Protein AF-X1MQ20-F1 (afdb_monomer)

Secondary structure (DSSP, 8-state):
-EEEETTTEEEE----HHHHHHHHHHHHHHHHHH--S-GGGS-----TTS-TTTS--TTHHHHTTSS-GGG--

Solvent-accessible surface area (backbone atoms only — not comparable to full-atom values): 4870 Å² total; per-residue (Å²): 87,80,46,76,38,96,90,70,45,76,39,81,45,89,78,50,71,67,60,52,53,50,52,53,54,52,51,53,54,49,48,70,74,68,67,68,93,53,74,78,81,66,67,90,76,92,42,94,84,53,48,73,89,81,70,53,74,84,50,54,48,39,77,71,68,74,40,58,76,88,74,64,128

Sequence (73 aa):
MVLYFLKHGARFVDVDERLIELAKQELEMIHKVTESDNMDDYPRQESGLCKWSSGQCDFYDVCKGQQKIEDFK

Radius of gyration: 17.46 Å; Cα contacts (8 Å, |Δi|>4): 31; chains: 1; bounding box: 32×24×44 Å

Mean predicted aligned error: 8.96 Å

Foldseek 3Di:
DWDQDPVPGIDDDDDDPVNVVVVVVVVVVCCVVQDD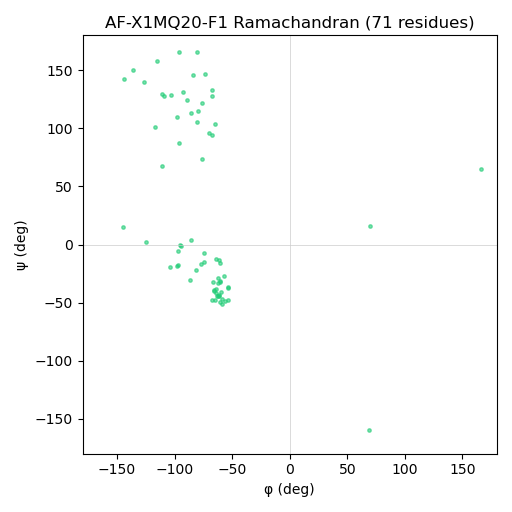PDLVSDDDDDDPVQPCPPDHVLCNCVSVVVDPPVPSD

Organism: NCBI:txid412755

Structure (mmCIF, N/CA/C/O backbone):
data_AF-X1MQ20-F1
#
_entry.id   AF-X1MQ20-F1
#
loop_
_atom_site.group_PDB
_atom_site.id
_atom_site.type_symbol
_atom_site.label_atom_id
_atom_site.label_alt_id
_atom_site.label_comp_id
_atom_site.label_asym_id
_atom_site.label_entity_id
_atom_site.label_seq_id
_atom_site.pdbx_PDB_ins_code
_atom_site.Cartn_x
_atom_site.Cartn_y
_atom_site.Cartn_z
_atom_site.occupancy
_atom_site.B_iso_or_equiv
_atom_site.auth_seq_id
_atom_site.auth_comp_id
_atom_site.auth_asym_id
_atom_site.auth_atom_id
_atom_site.pdbx_PDB_model_num
ATOM 1 N N . MET A 1 1 ? 9.620 3.226 -17.690 1.00 79.62 1 MET A N 1
ATOM 2 C CA . MET A 1 1 ? 10.049 3.033 -16.279 1.00 79.62 1 MET A CA 1
ATOM 3 C C . MET A 1 1 ? 10.787 1.701 -16.134 1.00 79.62 1 MET A C 1
ATOM 5 O O . MET A 1 1 ? 10.474 0.776 -16.872 1.00 79.62 1 MET A O 1
ATOM 9 N N . VAL A 1 2 ? 11.765 1.582 -15.227 1.00 85.81 2 VAL A N 1
ATOM 10 C CA . VAL A 1 2 ? 12.461 0.305 -14.958 1.00 85.81 2 VAL A CA 1
ATOM 11 C C . VAL A 1 2 ? 11.939 -0.307 -13.666 1.00 85.81 2 VAL A C 1
ATOM 13 O O . VAL A 1 2 ? 11.933 0.353 -12.631 1.00 85.81 2 VAL A O 1
ATOM 16 N N . LEU A 1 3 ? 11.541 -1.574 -13.725 1.00 86.06 3 LEU A N 1
ATOM 17 C CA . LEU A 1 3 ? 11.170 -2.386 -12.571 1.00 86.06 3 LEU A CA 1
ATOM 18 C C . LEU A 1 3 ? 12.222 -3.473 -12.357 1.00 86.06 3 LEU A C 1
ATOM 20 O O . LEU A 1 3 ? 12.554 -4.207 -13.286 1.00 86.06 3 LEU A O 1
ATOM 24 N 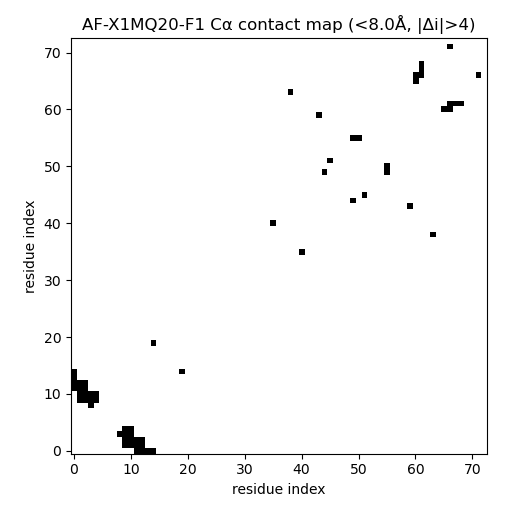N . TYR A 1 4 ? 12.733 -3.600 -11.136 1.00 87.31 4 TYR A N 1
ATOM 25 C CA . TYR A 1 4 ? 13.680 -4.654 -10.774 1.00 87.31 4 TYR A CA 1
ATOM 26 C C . TYR A 1 4 ? 12.947 -5.806 -10.091 1.00 87.31 4 TYR A C 1
ATOM 28 O O . TYR A 1 4 ? 12.482 -5.690 -8.960 1.00 87.31 4 TYR A O 1
ATOM 36 N N . PHE A 1 5 ? 12.856 -6.938 -10.782 1.00 87.00 5 PHE A N 1
ATOM 37 C CA . PHE A 1 5 ? 12.218 -8.143 -10.270 1.00 87.00 5 PHE A CA 1
ATOM 38 C C . PHE A 1 5 ? 13.244 -9.056 -9.600 1.00 87.00 5 PHE A C 1
ATOM 40 O O . PHE A 1 5 ? 14.252 -9.412 -10.209 1.00 87.00 5 PHE A O 1
ATOM 47 N N . LEU A 1 6 ? 12.937 -9.532 -8.389 1.00 81.25 6 LEU A N 1
ATOM 48 C CA . LEU A 1 6 ? 13.829 -10.391 -7.593 1.00 81.25 6 LEU A CA 1
ATOM 49 C C . LEU A 1 6 ? 14.328 -11.640 -8.342 1.00 81.25 6 LEU A C 1
ATOM 51 O O . LEU A 1 6 ? 15.475 -12.034 -8.175 1.00 81.25 6 LEU A O 1
ATOM 55 N N . LYS A 1 7 ? 13.480 -12.261 -9.172 1.00 86.81 7 LYS A N 1
ATOM 56 C CA . LYS A 1 7 ? 13.831 -13.466 -9.949 1.00 86.81 7 LYS A CA 1
ATOM 57 C C . LYS A 1 7 ? 14.233 -13.190 -11.399 1.00 86.81 7 LYS A C 1
ATOM 59 O O . LYS A 1 7 ? 14.812 -14.061 -12.038 1.00 86.81 7 LYS A O 1
ATOM 64 N N . HIS A 1 8 ? 13.882 -12.026 -11.943 1.00 88.25 8 HIS A N 1
ATOM 65 C CA . HIS A 1 8 ? 13.939 -11.772 -13.389 1.00 88.25 8 HIS A CA 1
ATOM 66 C C . HIS A 1 8 ? 14.772 -10.546 -13.773 1.00 88.25 8 HIS A C 1
ATOM 68 O O . HIS A 1 8 ? 14.861 -10.232 -14.959 1.00 88.25 8 HIS A O 1
ATOM 74 N N . GLY A 1 9 ? 15.389 -9.877 -12.796 1.00 90.38 9 GLY A N 1
ATOM 75 C CA . GLY A 1 9 ? 16.218 -8.698 -13.013 1.00 90.38 9 GLY A CA 1
ATOM 76 C C . GLY A 1 9 ? 15.419 -7.478 -13.466 1.00 90.38 9 GLY A C 1
ATOM 77 O O . GLY A 1 9 ? 14.206 -7.386 -13.259 1.00 90.38 9 GLY A O 1
ATOM 78 N N . ALA A 1 10 ? 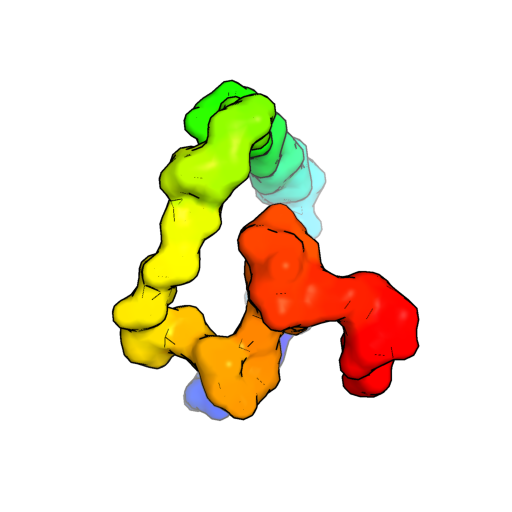16.120 -6.520 -14.069 1.00 91.19 10 ALA A N 1
ATOM 79 C CA . ALA A 1 10 ? 15.518 -5.304 -14.597 1.00 91.19 10 ALA A CA 1
ATOM 80 C C . ALA A 1 10 ? 14.608 -5.608 -15.794 1.00 91.19 10 ALA A C 1
ATOM 82 O O . ALA A 1 10 ? 14.994 -6.298 -16.740 1.00 91.19 10 ALA A O 1
ATOM 83 N N . ARG A 1 11 ? 13.410 -5.034 -15.787 1.00 91.00 11 ARG A N 1
ATOM 84 C CA . ARG A 1 11 ? 12.495 -4.994 -16.924 1.00 91.00 11 ARG A CA 1
ATOM 85 C C . ARG A 1 11 ? 12.098 -3.558 -17.186 1.00 91.00 11 ARG A C 1
ATOM 87 O O . ARG A 1 11 ? 11.843 -2.790 -16.261 1.00 91.00 11 ARG A O 1
ATOM 94 N N . PHE A 1 12 ? 12.020 -3.221 -18.461 1.00 90.75 12 PHE A N 1
ATOM 95 C CA . PHE A 1 12 ? 11.481 -1.948 -18.897 1.00 90.75 12 PHE A CA 1
ATOM 96 C C . PHE A 1 12 ? 9.984 -2.120 -19.098 1.00 90.75 12 PHE A C 1
ATOM 98 O O . PHE A 1 12 ? 9.549 -3.015 -19.819 1.00 90.75 12 PHE A O 1
ATOM 105 N N . VAL A 1 13 ? 9.217 -1.279 -18.421 1.00 85.81 13 VAL A N 1
ATOM 106 C CA . VAL A 1 13 ? 7.779 -1.149 -18.620 1.00 85.81 13 VAL A CA 1
ATOM 107 C C . VAL A 1 13 ? 7.543 0.191 -19.286 1.00 85.81 13 VAL A C 1
ATOM 109 O O . VAL A 1 13 ? 8.047 1.219 -18.812 1.00 85.81 13 VAL A O 1
ATOM 112 N N . ASP A 1 14 ? 6.819 0.163 -20.397 1.00 88.12 14 ASP A N 1
ATOM 113 C CA . ASP A 1 14 ? 6.357 1.381 -21.041 1.00 88.12 14 ASP A CA 1
ATOM 114 C C . ASP A 1 14 ? 5.181 1.936 -20.237 1.00 88.12 14 ASP A C 1
ATOM 116 O O . ASP A 1 14 ? 4.217 1.222 -19.959 1.00 88.12 14 ASP A O 1
ATOM 120 N N . VAL A 1 15 ? 5.326 3.171 -19.770 1.00 88.75 15 VAL A N 1
ATOM 121 C CA . VAL A 1 15 ? 4.334 3.832 -18.920 1.00 88.75 15 VAL A CA 1
ATOM 122 C C . VAL A 1 15 ? 3.840 5.021 -19.715 1.00 88.75 15 VAL A C 1
ATOM 124 O O . VAL A 1 15 ? 4.540 6.028 -19.814 1.00 88.75 15 VAL A O 1
ATOM 127 N N . ASP A 1 16 ? 2.665 4.857 -20.314 1.00 92.88 16 ASP A N 1
ATOM 128 C CA . ASP A 1 16 ? 1.985 5.910 -21.053 1.00 92.88 16 ASP A CA 1
ATOM 129 C C . ASP A 1 16 ? 0.950 6.625 -20.170 1.00 92.88 16 ASP A C 1
ATOM 131 O O . ASP A 1 16 ? 0.572 6.158 -19.092 1.00 92.88 16 ASP A O 1
ATOM 135 N N . GLU A 1 17 ? 0.485 7.785 -20.633 1.00 94.25 17 GLU A N 1
ATOM 136 C CA . GLU A 1 17 ? -0.491 8.596 -19.895 1.00 94.25 17 GLU A CA 1
ATOM 137 C C . GLU A 1 17 ? -1.808 7.840 -19.664 1.00 94.25 17 GLU A C 1
ATOM 139 O O . GLU A 1 17 ? -2.457 7.992 -18.633 1.00 94.25 17 GLU A O 1
ATOM 144 N N . ARG A 1 18 ? -2.193 6.964 -20.598 1.00 94.62 18 ARG A N 1
ATOM 145 C CA . ARG A 1 18 ? -3.427 6.178 -20.480 1.00 94.62 18 ARG A CA 1
ATOM 146 C C . ARG A 1 18 ? -3.348 5.192 -19.321 1.00 94.62 18 ARG A C 1
ATOM 148 O O . ARG A 1 18 ? -4.332 5.028 -18.607 1.00 94.62 18 ARG A O 1
ATOM 155 N N . LEU A 1 19 ? -2.195 4.554 -19.121 1.00 92.44 19 LEU A N 1
ATOM 156 C CA . LEU A 1 19 ? -1.953 3.663 -17.991 1.00 92.44 19 LEU A CA 1
ATOM 157 C C . LEU A 1 19 ? -2.013 4.423 -16.662 1.00 92.44 19 LEU A C 1
ATOM 159 O O . LEU A 1 19 ? -2.546 3.899 -15.686 1.00 92.44 19 LEU A O 1
ATOM 163 N N . ILE A 1 20 ? -1.502 5.655 -16.631 1.00 93.19 20 ILE A N 1
ATOM 164 C CA . ILE A 1 20 ? -1.561 6.517 -15.446 1.00 93.19 20 ILE A CA 1
ATOM 165 C C . ILE A 1 20 ? -3.012 6.881 -15.116 1.00 93.19 20 ILE A C 1
ATOM 167 O O . ILE A 1 20 ? -3.426 6.746 -13.965 1.00 93.19 20 ILE A O 1
ATOM 171 N N . GLU A 1 21 ? -3.798 7.302 -16.107 1.00 96.81 21 GLU A N 1
ATOM 172 C CA . GLU A 1 21 ? -5.203 7.660 -15.887 1.00 96.81 21 GLU A CA 1
ATOM 173 C C . GLU A 1 21 ? -6.059 6.459 -15.487 1.00 96.81 21 GLU A C 1
ATOM 175 O O . GLU A 1 21 ? -6.868 6.564 -14.567 1.00 96.81 21 GLU A O 1
ATOM 180 N N . LEU A 1 22 ? -5.823 5.293 -16.093 1.00 95.19 22 LEU A N 1
ATOM 181 C CA . LEU A 1 22 ? -6.467 4.055 -15.662 1.00 95.19 22 LEU A CA 1
ATOM 182 C C . LEU A 1 22 ? -6.142 3.747 -14.195 1.00 95.19 22 LEU A C 1
ATOM 184 O O . LEU A 1 22 ? -7.042 3.467 -13.411 1.00 95.19 22 LEU A O 1
ATOM 188 N N . ALA A 1 23 ? -4.869 3.849 -13.801 1.00 94.69 23 ALA A N 1
ATOM 189 C CA . ALA A 1 23 ? -4.468 3.603 -12.420 1.00 94.69 23 ALA A CA 1
ATOM 190 C C . ALA A 1 23 ? -5.164 4.556 -11.435 1.00 94.69 23 ALA A C 1
ATOM 192 O O . ALA A 1 23 ? -5.604 4.117 -10.377 1.00 94.69 23 ALA A O 1
ATOM 193 N N . LYS A 1 24 ? -5.312 5.842 -11.781 1.00 96.62 24 LYS A N 1
ATOM 194 C CA . LYS A 1 24 ? -6.042 6.811 -10.946 1.00 96.62 24 LYS A CA 1
ATOM 195 C C . LYS A 1 24 ? -7.517 6.440 -10.787 1.00 96.62 24 LYS A C 1
ATOM 197 O O . LYS A 1 24 ? -8.023 6.486 -9.670 1.00 96.62 24 LYS A O 1
ATOM 202 N N . GLN A 1 25 ? -8.182 6.050 -11.874 1.00 96.50 25 GLN A N 1
ATOM 203 C CA . GL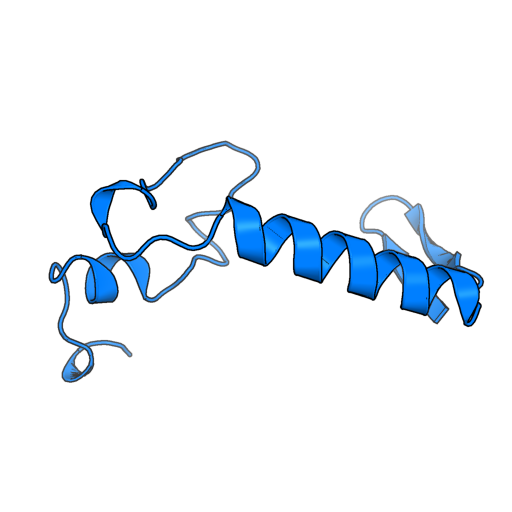N A 1 25 ? -9.596 5.657 -11.850 1.00 96.50 25 GLN A CA 1
ATOM 204 C C . GLN A 1 25 ? -9.833 4.416 -10.985 1.00 96.50 25 GLN A C 1
ATOM 206 O O . GLN A 1 25 ? -10.755 4.392 -10.170 1.00 96.50 25 GLN A O 1
ATOM 211 N N . GLU A 1 26 ? -8.980 3.401 -11.123 1.00 96.50 26 GLU A N 1
ATOM 212 C CA . GLU A 1 26 ? -9.057 2.188 -10.304 1.00 96.50 26 GLU A CA 1
ATOM 213 C C . GLU A 1 26 ? -8.809 2.500 -8.822 1.00 96.50 26 GLU A C 1
ATOM 215 O O . GLU A 1 26 ? -9.537 2.015 -7.957 1.00 96.50 26 GLU A O 1
ATOM 220 N N . LEU A 1 27 ? -7.832 3.362 -8.512 1.00 95.38 27 LEU A N 1
ATOM 221 C CA . LEU A 1 27 ? -7.566 3.795 -7.137 1.00 95.38 27 LEU A CA 1
ATOM 222 C C . LEU A 1 27 ? -8.757 4.534 -6.521 1.00 95.38 27 LEU A C 1
ATOM 224 O O . LEU A 1 27 ? -9.110 4.261 -5.375 1.00 95.38 27 LEU A O 1
ATOM 228 N N . GLU A 1 28 ? -9.395 5.435 -7.269 1.00 96.38 28 GLU A N 1
ATOM 229 C CA . GLU A 1 28 ? -10.589 6.151 -6.809 1.00 96.38 28 GLU A CA 1
ATOM 230 C C . GLU A 1 28 ? -11.744 5.185 -6.520 1.00 96.38 28 GLU A C 1
ATOM 232 O O . GLU A 1 28 ? -12.398 5.286 -5.478 1.00 96.38 28 GLU A O 1
ATOM 237 N N . MET A 1 29 ? -11.967 4.212 -7.409 1.00 95.38 29 MET A N 1
ATOM 238 C CA . MET A 1 29 ? -12.991 3.190 -7.213 1.00 95.38 29 MET A CA 1
ATOM 239 C C . MET A 1 29 ? -12.717 2.370 -5.954 1.00 95.38 29 MET A C 1
ATOM 241 O O . MET A 1 29 ? -13.619 2.212 -5.132 1.00 95.38 29 MET A O 1
ATOM 245 N N . ILE A 1 30 ? -11.486 1.875 -5.795 1.00 93.19 30 ILE A N 1
ATOM 246 C CA . ILE A 1 30 ? -11.081 1.073 -4.639 1.00 93.19 30 ILE A CA 1
ATOM 247 C C . ILE A 1 30 ? -11.293 1.876 -3.359 1.00 93.19 30 ILE A C 1
ATOM 249 O O . ILE A 1 30 ? -12.001 1.401 -2.480 1.00 93.19 30 ILE A O 1
ATOM 253 N N . HIS A 1 31 ? -10.780 3.108 -3.281 1.00 91.25 31 HIS A N 1
ATOM 254 C CA . HIS A 1 31 ? -10.969 3.961 -2.106 1.00 91.25 31 HIS A CA 1
ATOM 255 C C . HIS A 1 31 ? -12.444 4.114 -1.745 1.00 91.25 31 HIS A C 1
ATOM 257 O O . HIS A 1 31 ? -12.817 3.869 -0.603 1.00 91.25 31 HIS A O 1
ATOM 263 N N . LYS A 1 32 ? -13.299 4.412 -2.726 1.00 93.19 32 LYS A N 1
ATOM 264 C CA . LYS A 1 32 ? -14.734 4.588 -2.493 1.00 93.19 32 LYS A CA 1
ATOM 265 C C . LYS A 1 32 ? -15.426 3.340 -1.933 1.00 93.19 32 LYS A C 1
ATOM 267 O O . LYS A 1 32 ? -16.427 3.477 -1.238 1.00 93.19 32 LYS A O 1
ATOM 272 N N . VAL A 1 33 ? -14.956 2.139 -2.275 1.00 92.06 33 VAL A N 1
ATOM 273 C CA . VAL A 1 33 ? -15.581 0.882 -1.822 1.00 92.06 33 VAL A CA 1
ATOM 274 C C . VAL A 1 33 ? -14.908 0.270 -0.595 1.00 92.06 33 VAL A C 1
ATOM 276 O O . VAL A 1 33 ? -15.516 -0.585 0.043 1.00 92.06 33 VAL A O 1
ATOM 279 N N . THR A 1 34 ? -13.674 0.667 -0.272 1.00 88.19 34 THR A N 1
ATOM 280 C CA . THR A 1 34 ? -12.926 0.148 0.886 1.00 88.19 34 THR A CA 1
ATOM 281 C C . THR A 1 34 ? -12.879 1.107 2.069 1.00 88.19 34 TH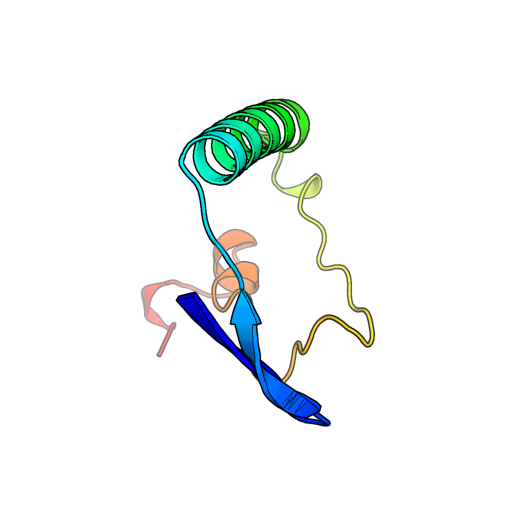R A C 1
ATOM 283 O O . THR A 1 34 ? -12.560 0.670 3.169 1.00 88.19 34 THR A O 1
ATOM 286 N N . GLU A 1 35 ? -13.139 2.401 1.864 1.00 90.69 35 GLU A N 1
ATOM 287 C CA . GLU A 1 35 ? -13.205 3.376 2.952 1.00 90.69 35 GLU A CA 1
ATOM 288 C C . GLU A 1 35 ? -14.413 3.092 3.853 1.00 90.69 35 GLU A C 1
ATOM 290 O O . GLU A 1 35 ? -15.549 2.952 3.399 1.00 90.69 35 GLU A O 1
ATOM 295 N N . SER A 1 36 ? -14.141 3.002 5.147 1.00 91.88 36 SER A N 1
ATOM 296 C CA . SER A 1 36 ? -15.123 2.816 6.203 1.00 91.88 36 SER A CA 1
ATOM 297 C C . SER A 1 36 ? -14.728 3.593 7.455 1.00 91.88 36 SER A C 1
ATOM 299 O O . SER A 1 36 ? -13.550 3.635 7.823 1.00 91.88 36 SER A O 1
ATOM 301 N N . ASP A 1 37 ? -15.734 4.150 8.131 1.00 90.06 37 ASP A N 1
ATOM 302 C CA . ASP A 1 37 ? -15.616 4.755 9.462 1.00 90.06 37 ASP A CA 1
ATOM 303 C C . ASP A 1 37 ? -15.555 3.700 10.579 1.00 90.06 37 ASP A C 1
ATOM 305 O O . ASP A 1 37 ? -15.173 3.994 11.715 1.00 90.06 37 ASP A O 1
ATOM 309 N N . ASN A 1 38 ? -15.951 2.459 10.285 1.00 89.44 38 ASN A N 1
ATOM 310 C CA . ASN A 1 38 ? -15.923 1.378 11.253 1.00 89.44 38 ASN A CA 1
ATOM 311 C C . ASN A 1 38 ? -14.540 0.718 11.275 1.00 89.44 38 ASN A C 1
ATOM 313 O O . ASN A 1 38 ? -14.132 0.031 10.342 1.00 89.44 38 ASN A O 1
ATOM 317 N N . MET A 1 39 ? -13.842 0.868 12.400 1.00 85.19 39 MET A N 1
ATOM 318 C CA . MET A 1 39 ? -12.516 0.291 12.620 1.00 85.19 39 MET A CA 1
ATOM 319 C C . MET A 1 39 ? -12.491 -1.239 12.445 1.00 85.19 39 MET A C 1
ATOM 321 O O . MET A 1 39 ? -11.443 -1.802 12.126 1.00 85.19 39 MET A O 1
ATOM 325 N N . ASP A 1 40 ? -13.605 -1.941 12.663 1.00 87.12 40 ASP A N 1
ATOM 326 C CA . ASP A 1 40 ? -13.681 -3.400 12.513 1.00 87.12 40 ASP A CA 1
ATOM 327 C C . ASP A 1 40 ? -13.697 -3.880 11.056 1.00 87.12 40 ASP A C 1
ATOM 329 O O . ASP A 1 40 ? -13.367 -5.040 10.806 1.00 87.12 40 ASP A O 1
ATOM 333 N N . ASP A 1 41 ? -13.944 -2.982 10.099 1.00 86.94 41 ASP A N 1
ATOM 334 C CA . ASP A 1 41 ? -13.867 -3.283 8.663 1.00 86.94 41 ASP A CA 1
ATOM 335 C C . ASP A 1 41 ? -12.414 -3.400 8.163 1.00 86.94 41 ASP A C 1
ATOM 337 O O . ASP A 1 41 ? -12.170 -3.859 7.046 1.00 86.94 41 ASP A O 1
ATOM 341 N N . TYR A 1 42 ? -11.435 -3.083 9.021 1.00 84.56 42 TYR A N 1
ATOM 342 C CA . TYR A 1 42 ? -10.001 -3.265 8.782 1.00 84.56 42 TYR A CA 1
ATOM 343 C C . TYR A 1 42 ? -9.419 -4.364 9.689 1.00 84.56 42 TYR A C 1
ATOM 345 O O . TYR A 1 42 ? -8.643 -4.074 10.606 1.00 84.56 42 TYR A O 1
ATOM 353 N N . PRO A 1 43 ? -9.786 -5.644 9.504 1.00 83.00 43 PRO A N 1
ATOM 354 C CA . PRO A 1 43 ? -9.214 -6.727 10.285 1.00 83.00 43 PRO A CA 1
ATOM 355 C C . PRO A 1 43 ? -7.775 -7.025 9.849 1.00 83.00 43 PRO A C 1
ATOM 357 O O . PRO A 1 43 ? -7.428 -6.984 8.667 1.00 83.00 43 PRO A O 1
ATOM 360 N N . ARG A 1 44 ? -6.938 -7.427 10.804 1.00 77.62 44 ARG A N 1
ATOM 361 C CA . ARG A 1 44 ? -5.609 -7.981 10.529 1.00 77.62 44 ARG A CA 1
ATOM 362 C C . ARG A 1 44 ? -5.742 -9.313 9.785 1.00 77.62 44 ARG A C 1
ATOM 364 O O . ARG A 1 44 ? -6.084 -10.328 10.385 1.00 77.62 44 ARG A O 1
ATOM 371 N N . GLN A 1 45 ? -5.485 -9.321 8.477 1.00 74.44 45 GLN A N 1
ATOM 372 C CA . GLN A 1 45 ? -5.542 -10.540 7.662 1.00 74.44 45 GLN A CA 1
ATOM 373 C C . GLN A 1 45 ? -4.158 -11.167 7.492 1.00 74.44 45 GLN A C 1
ATOM 375 O O . GLN A 1 45 ? -3.436 -10.915 6.523 1.00 74.44 45 GLN A O 1
ATOM 380 N N . GLU A 1 46 ? -3.783 -12.019 8.445 1.00 70.06 46 GLU A N 1
ATOM 381 C CA . GLU A 1 46 ? -2.500 -12.714 8.405 1.00 70.06 46 GLU A CA 1
ATOM 382 C C . GLU A 1 46 ? -2.431 -13.773 7.296 1.00 70.06 46 GLU A C 1
ATOM 384 O O . GLU A 1 46 ? -2.871 -14.906 7.459 1.00 70.06 46 GLU A O 1
ATOM 389 N N . SER A 1 47 ? -1.870 -13.401 6.139 1.00 69.62 47 SER A N 1
ATOM 390 C CA . SER A 1 47 ? -1.569 -14.318 5.034 1.00 69.62 47 SER A CA 1
ATOM 391 C C . SER A 1 47 ? -0.065 -14.425 4.774 1.00 69.62 47 SER A C 1
ATOM 393 O O . SER A 1 47 ? 0.689 -13.504 5.073 1.00 69.62 47 SER A O 1
ATOM 395 N N . GLY A 1 48 ? 0.383 -15.516 4.142 1.00 62.88 48 GLY A N 1
ATOM 396 C CA . GLY A 1 48 ? 1.796 -15.700 3.774 1.00 62.88 48 GLY A CA 1
ATOM 397 C C . GLY A 1 48 ? 2.335 -14.693 2.743 1.00 62.88 48 GLY A C 1
ATOM 398 O O . GLY A 1 48 ? 3.546 -14.619 2.542 1.00 62.88 48 GLY A O 1
ATOM 399 N N . LEU A 1 49 ? 1.456 -13.920 2.091 1.00 65.00 49 LEU A N 1
ATOM 400 C CA . LEU A 1 49 ? 1.827 -12.817 1.194 1.00 65.00 49 LEU A CA 1
ATOM 401 C C . LEU A 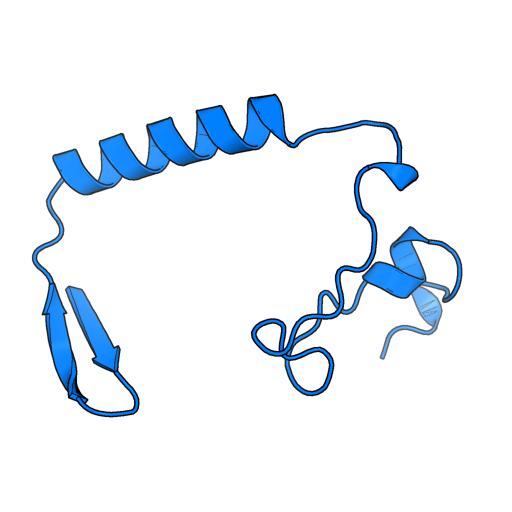1 49 ? 2.039 -11.507 1.951 1.00 65.00 49 LEU A C 1
ATOM 403 O O . LEU A 1 49 ? 2.860 -10.679 1.556 1.00 65.00 49 LEU A O 1
ATOM 407 N N . CYS A 1 50 ? 1.325 -11.333 3.055 1.00 60.59 50 CYS A N 1
ATOM 408 C CA . CYS A 1 50 ? 1.510 -10.213 3.947 1.00 60.59 50 CYS A CA 1
ATOM 409 C C . CYS A 1 50 ? 2.719 -10.525 4.839 1.00 60.59 50 CYS A C 1
ATOM 411 O O . CYS A 1 50 ? 2.669 -11.371 5.731 1.00 60.59 50 CYS A O 1
ATOM 413 N N . LYS A 1 51 ? 3.857 -9.877 4.577 1.00 55.16 51 LYS A N 1
ATOM 414 C CA . LYS A 1 51 ? 5.064 -10.043 5.395 1.00 55.16 51 LYS A CA 1
ATOM 415 C C . LYS A 1 51 ? 4.925 -9.281 6.710 1.00 55.16 51 LYS A C 1
ATOM 417 O O . LYS A 1 51 ? 5.587 -8.268 6.924 1.00 55.16 51 LYS A O 1
ATOM 422 N N . TRP A 1 52 ? 4.102 -9.809 7.614 1.00 59.69 52 TRP A N 1
ATOM 423 C CA . TRP A 1 52 ? 3.866 -9.220 8.932 1.00 59.69 52 TRP A CA 1
ATOM 424 C C . TRP A 1 52 ? 5.140 -9.113 9.782 1.00 59.69 52 TRP A C 1
ATOM 426 O O . TRP A 1 52 ? 5.163 -8.363 10.744 1.00 59.69 52 TRP A O 1
ATOM 436 N N . SER A 1 53 ? 6.217 -9.816 9.425 1.00 49.66 53 SER A N 1
ATOM 437 C CA . SER A 1 53 ? 7.497 -9.768 10.134 1.00 49.66 53 SER A CA 1
ATOM 438 C C . SER A 1 53 ? 8.547 -8.823 9.526 1.00 49.66 53 SER A C 1
ATOM 440 O O . SER A 1 53 ? 9.633 -8.727 10.086 1.00 49.66 53 SER A O 1
ATOM 442 N N . SER A 1 54 ? 8.312 -8.190 8.364 1.00 50.59 54 SER A N 1
ATOM 443 C CA . SER A 1 54 ? 9.355 -7.385 7.688 1.00 50.59 54 SER A CA 1
ATOM 444 C C . SER A 1 54 ? 8.863 -6.126 6.961 1.00 50.59 54 SER A C 1
ATOM 446 O O . SER A 1 54 ? 9.581 -5.614 6.103 1.00 50.59 54 SER A O 1
ATOM 448 N N . GLY A 1 55 ? 7.638 -5.672 7.218 1.00 49.41 55 GLY A N 1
ATOM 449 C CA . GLY A 1 55 ? 7.036 -4.518 6.544 1.00 49.41 55 GLY A CA 1
ATOM 450 C C . GLY A 1 55 ? 5.539 -4.464 6.809 1.00 49.41 55 GLY A C 1
ATOM 451 O O . GLY A 1 55 ? 4.740 -4.715 5.907 1.00 49.41 55 GLY A O 1
ATOM 452 N N . GLN A 1 56 ? 5.181 -4.253 8.074 1.00 62.84 56 GLN A N 1
ATOM 453 C CA . GLN A 1 56 ? 3.797 -4.184 8.523 1.00 62.84 56 GLN A CA 1
ATOM 454 C C . GLN A 1 56 ? 3.204 -2.798 8.231 1.00 62.84 56 GLN A C 1
ATOM 456 O O . GLN A 1 56 ? 3.927 -1.838 7.969 1.00 62.84 56 GLN A O 1
ATOM 461 N N . CYS A 1 57 ? 1.874 -2.677 8.309 1.00 69.50 5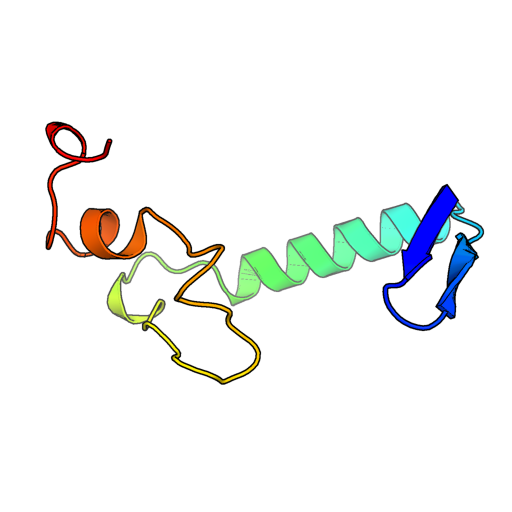7 CYS A N 1
ATOM 462 C CA . CYS A 1 57 ? 1.306 -1.406 8.745 1.00 69.50 57 CYS A CA 1
ATOM 463 C C . CYS A 1 57 ? 1.702 -1.278 10.210 1.00 69.50 57 CYS A C 1
ATOM 465 O O . CYS A 1 57 ? 1.050 -1.852 11.083 1.00 69.50 57 CYS A O 1
ATOM 467 N N . ASP A 1 58 ? 2.808 -0.589 10.458 1.00 71.00 58 ASP A N 1
ATOM 468 C CA . ASP A 1 58 ? 3.393 -0.503 11.792 1.00 71.00 58 ASP A CA 1
ATOM 469 C C . ASP A 1 58 ? 2.434 0.168 12.802 1.00 71.00 58 ASP A C 1
ATOM 471 O O . ASP A 1 58 ? 2.584 0.057 14.014 1.00 71.00 58 ASP A O 1
ATOM 475 N N . PHE A 1 59 ? 1.379 0.807 12.298 1.00 76.06 59 PHE A N 1
ATOM 476 C CA . PHE A 1 59 ? 0.359 1.488 13.076 1.00 76.06 59 PHE A CA 1
ATOM 477 C C . PHE A 1 59 ? -0.874 0.636 13.376 1.00 76.06 59 PHE A C 1
ATOM 479 O O . PHE A 1 59 ? -1.765 1.145 14.041 1.00 76.06 59 PHE A O 1
ATOM 486 N N . TYR A 1 60 ? -0.986 -0.623 12.929 1.00 81.56 60 TYR A N 1
ATOM 487 C CA . TYR A 1 60 ? -2.210 -1.409 13.165 1.00 81.56 60 TYR A CA 1
ATOM 488 C C . TYR A 1 60 ? -2.556 -1.496 14.660 1.00 81.56 60 TYR A C 1
ATOM 490 O O . TYR A 1 60 ? -3.681 -1.193 15.066 1.00 81.56 60 TYR A O 1
ATOM 498 N N . ASP A 1 61 ? -1.563 -1.836 15.482 1.00 82.88 61 ASP A N 1
ATOM 499 C CA . ASP A 1 61 ? -1.722 -1.961 16.932 1.00 82.88 61 ASP A CA 1
ATOM 500 C C . ASP A 1 61 ? -2.013 -0.589 17.569 1.00 82.88 61 ASP A C 1
ATOM 502 O O . ASP A 1 61 ? -2.799 -0.483 18.509 1.00 82.88 61 ASP A O 1
ATOM 506 N N . VAL A 1 62 ? -1.471 0.492 17.002 1.00 85.00 62 VAL A N 1
ATOM 507 C CA . VAL A 1 62 ? -1.778 1.870 17.410 1.00 85.00 62 VAL A CA 1
ATOM 508 C C . VAL A 1 62 ? -3.224 2.249 17.071 1.00 85.00 62 VAL A C 1
ATOM 510 O O . VAL A 1 62 ? -3.959 2.738 17.927 1.00 85.00 62 VAL A O 1
ATOM 513 N N . CYS A 1 63 ? -3.671 1.978 15.846 1.00 83.38 63 CYS A N 1
ATOM 514 C CA . CYS A 1 63 ? -5.024 2.250 15.365 1.00 83.38 63 CYS A CA 1
ATOM 515 C C . CYS A 1 63 ? -6.083 1.462 16.147 1.00 83.38 63 CYS A C 1
ATOM 517 O O . CYS A 1 63 ? -7.179 1.968 16.376 1.00 83.38 63 CYS A O 1
ATOM 519 N N . LYS A 1 64 ? -5.753 0.248 16.603 1.00 83.75 64 LYS A N 1
ATOM 520 C CA . LYS A 1 64 ? -6.614 -0.571 17.471 1.00 83.75 64 LYS A CA 1
ATOM 521 C C . LYS A 1 64 ? -6.467 -0.250 18.967 1.00 83.75 64 LYS A C 1
ATOM 523 O O . LYS A 1 64 ? -7.089 -0.922 19.786 1.00 83.75 64 LYS A O 1
ATOM 528 N N . GLY A 1 65 ? -5.667 0.755 19.338 1.00 82.38 65 GLY A N 1
ATOM 529 C CA . GLY A 1 65 ? -5.466 1.181 20.729 1.00 82.38 65 GLY A CA 1
ATOM 530 C C . GLY A 1 65 ? -4.681 0.188 21.594 1.00 82.38 65 GLY A C 1
ATOM 531 O O . GLY A 1 65 ? -4.718 0.271 22.819 1.00 82.38 65 GLY A O 1
ATOM 532 N N . GLN A 1 66 ? -3.986 -0.760 20.968 1.00 83.06 66 GLN A N 1
ATOM 533 C CA . GLN A 1 66 ? -3.144 -1.766 21.617 1.00 83.06 66 GLN A CA 1
ATOM 534 C C . GLN A 1 66 ? -1.751 -1.210 21.964 1.00 83.06 66 GLN A C 1
ATOM 536 O O . GLN A 1 66 ? -1.107 -1.714 22.881 1.00 83.06 66 GLN A O 1
ATOM 541 N N . GLN A 1 67 ?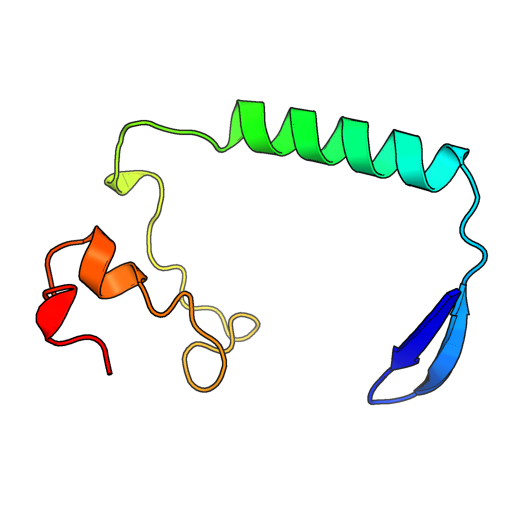 -1.317 -0.140 21.287 1.00 83.31 67 GLN A N 1
ATOM 542 C CA . GLN A 1 67 ? -0.096 0.617 21.577 1.00 83.31 67 GLN A CA 1
ATOM 543 C C . GLN A 1 67 ? -0.370 2.127 21.498 1.00 83.31 67 GLN A C 1
ATOM 545 O O . GLN A 1 67 ? -1.227 2.575 20.737 1.00 83.31 67 GLN A O 1
ATOM 550 N N . LYS A 1 68 ? 0.353 2.939 22.275 1.00 83.88 68 LYS A N 1
ATOM 551 C CA . LYS A 1 68 ? 0.292 4.402 22.150 1.00 83.88 68 LYS A CA 1
ATOM 552 C C . LYS A 1 68 ? 1.231 4.883 21.048 1.00 83.88 68 LYS A C 1
ATOM 554 O O . LYS A 1 68 ? 2.330 4.356 20.908 1.00 83.88 68 LYS A O 1
ATOM 559 N N . ILE A 1 69 ? 0.843 5.945 20.338 1.00 79.31 69 ILE A N 1
ATOM 560 C CA . ILE A 1 69 ? 1.711 6.628 19.355 1.00 79.31 69 ILE A CA 1
ATOM 561 C C . ILE A 1 69 ? 3.050 7.040 19.985 1.00 79.31 69 ILE A C 1
ATOM 563 O O . ILE A 1 69 ? 4.086 6.960 19.340 1.00 79.31 69 ILE A O 1
ATOM 567 N N . GLU A 1 70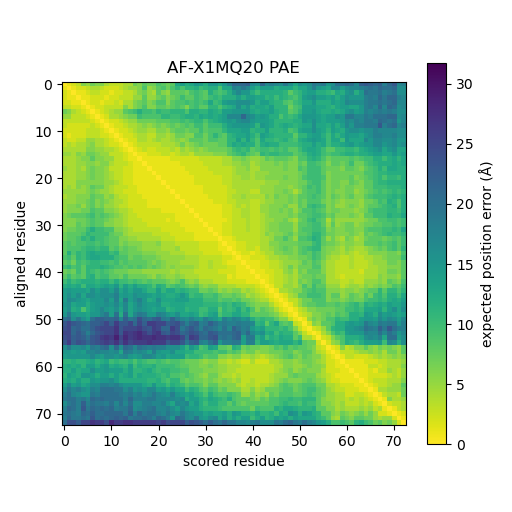 ? 3.034 7.451 21.252 1.00 82.94 70 GLU A N 1
ATOM 568 C CA . GLU A 1 70 ? 4.219 7.881 22.010 1.00 82.94 70 GLU A CA 1
ATOM 569 C C . GLU A 1 70 ? 5.271 6.773 22.178 1.00 82.94 70 GLU A C 1
ATOM 571 O O . GLU A 1 70 ? 6.463 7.056 22.281 1.00 82.94 70 GLU A O 1
ATOM 576 N N . ASP A 1 71 ? 4.822 5.517 22.195 1.00 74.38 71 ASP A N 1
ATOM 577 C CA . ASP A 1 71 ? 5.654 4.333 22.403 1.00 74.38 71 ASP A CA 1
ATOM 578 C C . ASP A 1 71 ? 6.085 3.692 21.070 1.00 74.38 71 ASP A C 1
ATOM 580 O O . ASP A 1 71 ? 6.757 2.658 21.064 1.00 74.38 71 ASP A O 1
ATOM 584 N N . PHE A 1 72 ? 5.667 4.264 19.937 1.00 66.44 72 PHE A N 1
ATOM 585 C CA . PHE A 1 72 ? 6.014 3.810 18.595 1.00 66.44 72 PHE A CA 1
ATOM 586 C C . PHE A 1 72 ? 7.423 4.319 18.234 1.00 66.44 72 PHE A C 1
ATOM 588 O O . PHE A 1 72 ? 7.654 5.529 18.198 1.00 66.44 72 PHE A O 1
ATOM 595 N N . LYS A 1 73 ? 8.385 3.404 18.055 1.00 63.97 73 LYS A N 1
ATOM 596 C CA . LYS A 1 73 ? 9.830 3.696 18.052 1.00 63.97 73 LYS A CA 1
ATOM 597 C C . LYS A 1 73 ? 10.498 3.443 16.708 1.00 63.97 73 LYS A C 1
ATOM 599 O O . LYS A 1 73 ? 10.211 2.383 16.114 1.00 63.97 73 LYS A O 1
#

pLDDT: mean 82.55, std 12.23, range [49.41, 96.81]